Protein AF-A0A149VI89-F1 (afdb_monomer_lite)

Radius of gyration: 23.06 Å; chains: 1; bounding box: 47×43×55 Å

Sequence (76 aa):
MFWNNRSQAVRIPVEFQMPGDRVLIRRDGEKLVLEPVKTPSTLKELLMAWREEPQLSPEDDFPDIQDVAATPEDIL

pLDDT: mean 91.57, std 4.88, range [68.38, 97.56]

Secondary structure (DSSP, 8-state):
-EEETTEEE----GGGPPSSS-EEEEEETTEEEEEE-----SHHHHHHHHHHSPPPPTTTSPPP---PPPPPP---

Structure (mmCIF, N/CA/C/O backbone):
data_AF-A0A149VI89-F1
#
_entry.id   AF-A0A149VI89-F1
#
loop_
_atom_site.group_PDB
_atom_site.id
_atom_site.type_symbol
_atom_site.label_atom_id
_atom_site.label_alt_id
_atom_site.label_comp_id
_atom_site.label_asym_id
_atom_site.label_entity_id
_atom_site.label_seq_id
_atom_site.pdbx_PDB_ins_code
_atom_site.Cartn_x
_atom_site.Cartn_y
_atom_site.Cartn_z
_atom_site.occupancy
_atom_site.B_iso_or_equiv
_atom_site.auth_seq_id
_atom_site.auth_comp_id
_atom_site.auth_asym_id
_atom_site.auth_atom_id
_atom_site.pdbx_PDB_model_num
ATOM 1 N N . MET A 1 1 ? -15.388 -2.360 16.350 1.00 89.06 1 MET A N 1
ATOM 2 C CA . MET A 1 1 ? -14.017 -2.869 16.576 1.00 89.06 1 MET A CA 1
ATOM 3 C C . MET A 1 1 ? -14.106 -4.322 17.015 1.00 89.06 1 MET A C 1
ATOM 5 O O . MET A 1 1 ? -15.111 -4.681 17.618 1.00 89.06 1 MET A O 1
ATOM 9 N N . PHE A 1 2 ? -13.127 -5.152 16.673 1.00 96.25 2 PHE A N 1
ATOM 10 C CA . PHE A 1 2 ? -13.100 -6.578 17.006 1.00 96.25 2 PHE A CA 1
ATOM 11 C C . PHE A 1 2 ? -11.657 -7.055 17.210 1.00 96.25 2 PHE A C 1
ATOM 13 O O . PHE A 1 2 ? -10.716 -6.318 16.921 1.00 96.25 2 PHE A O 1
ATOM 20 N N . TRP A 1 3 ? -11.484 -8.269 17.721 1.00 97.12 3 TRP A N 1
ATOM 21 C CA . TRP A 1 3 ? -10.176 -8.916 17.811 1.00 97.12 3 TRP A CA 1
ATOM 22 C C . TRP A 1 3 ? -9.953 -9.811 16.593 1.00 97.12 3 TRP A C 1
ATOM 24 O O . TRP A 1 3 ? -10.821 -10.611 16.250 1.00 97.12 3 TRP A O 1
ATOM 34 N N . ASN A 1 4 ? -8.792 -9.681 15.956 1.00 94.31 4 ASN A N 1
ATOM 35 C CA . ASN A 1 4 ? -8.288 -10.607 14.951 1.00 94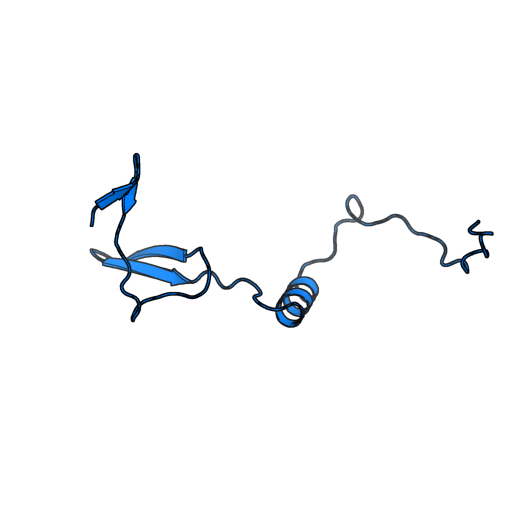.31 4 ASN A CA 1
ATOM 36 C C . ASN A 1 4 ? -7.036 -11.291 15.510 1.00 94.31 4 ASN A C 1
ATOM 38 O O . ASN A 1 4 ? -5.963 -10.689 15.582 1.00 94.31 4 ASN A O 1
ATOM 42 N N . ASN A 1 5 ? -7.188 -12.537 15.956 1.00 94.56 5 ASN A N 1
ATOM 43 C CA . ASN A 1 5 ? -6.162 -13.263 16.697 1.00 94.56 5 ASN A CA 1
ATOM 44 C C . ASN A 1 5 ? -5.672 -12.455 17.923 1.00 94.56 5 ASN A C 1
ATOM 46 O O . ASN A 1 5 ? -6.465 -12.152 18.812 1.00 94.56 5 ASN A O 1
ATOM 50 N N . ARG A 1 6 ? -4.390 -12.066 17.974 1.00 96.25 6 ARG A N 1
ATOM 51 C CA . ARG A 1 6 ? -3.803 -11.257 19.064 1.00 96.25 6 ARG A CA 1
ATOM 52 C C . ARG A 1 6 ? -3.801 -9.748 18.776 1.00 96.25 6 ARG A C 1
ATOM 54 O O . ARG A 1 6 ? -3.163 -8.996 19.508 1.00 96.25 6 ARG A O 1
ATOM 61 N N . SER A 1 7 ? -4.492 -9.301 17.728 1.00 96.12 7 SER A N 1
ATOM 62 C CA . SER A 1 7 ? -4.486 -7.910 17.262 1.00 96.12 7 SER A CA 1
ATOM 63 C C . SER A 1 7 ? -5.878 -7.284 17.321 1.00 96.12 7 SER A C 1
ATOM 65 O O . SER A 1 7 ? -6.883 -7.924 17.016 1.00 96.12 7 SER A O 1
ATOM 67 N N . GLN A 1 8 ? -5.944 -6.009 17.695 1.00 96.00 8 GLN A N 1
ATOM 68 C CA . GLN A 1 8 ? -7.172 -5.216 17.660 1.00 96.00 8 GLN A CA 1
ATOM 69 C C . GLN A 1 8 ? -7.422 -4.709 16.233 1.00 96.00 8 GLN A C 1
ATOM 71 O O . GLN A 1 8 ? -6.504 -4.218 15.581 1.00 96.00 8 GLN A O 1
ATOM 76 N N . ALA A 1 9 ? -8.660 -4.817 15.751 1.00 96.06 9 ALA A N 1
ATOM 77 C CA . ALA A 1 9 ? -9.030 -4.489 14.378 1.00 96.06 9 ALA A CA 1
ATOM 78 C C . ALA A 1 9 ? -10.277 -3.595 14.298 1.00 96.06 9 ALA A C 1
ATOM 80 O O . ALA A 1 9 ? -11.248 -3.734 15.054 1.00 96.06 9 ALA A O 1
ATOM 81 N N . VAL A 1 10 ? -10.274 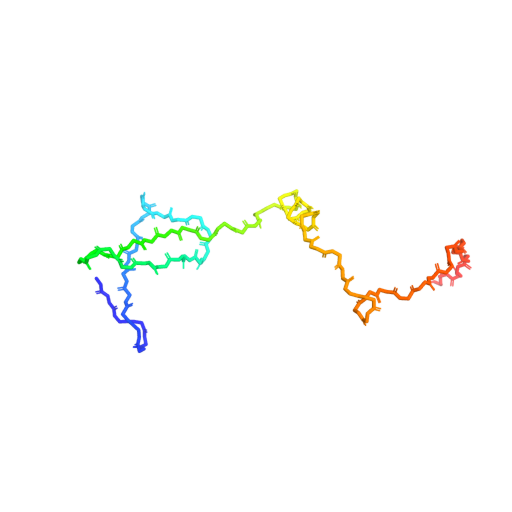-2.687 13.323 1.00 95.12 10 VAL A N 1
ATOM 82 C CA . VAL A 1 10 ? -11.405 -1.818 12.979 1.00 95.12 10 VAL A CA 1
ATOM 83 C C . VAL A 1 10 ? -11.957 -2.268 11.628 1.00 95.12 10 VAL A C 1
ATOM 85 O O . VAL A 1 10 ? -11.195 -2.547 10.710 1.00 95.12 10 VAL A O 1
ATOM 88 N N . ARG A 1 11 ? -13.286 -2.377 11.506 1.00 95.12 11 ARG A N 1
ATOM 89 C CA . ARG A 1 11 ? -13.925 -2.596 10.201 1.00 95.12 11 ARG A CA 1
ATOM 90 C C . ARG A 1 11 ? -13.957 -1.263 9.470 1.00 95.12 11 ARG A C 1
ATOM 92 O O . ARG A 1 11 ? -14.448 -0.297 10.046 1.00 95.12 11 ARG A O 1
ATOM 99 N N . ILE A 1 12 ? -13.454 -1.238 8.244 1.00 94.88 12 ILE A N 1
ATOM 100 C CA . ILE A 1 12 ? -13.498 -0.065 7.374 1.00 94.88 12 ILE A CA 1
ATOM 101 C C . ILE A 1 12 ? -14.739 -0.203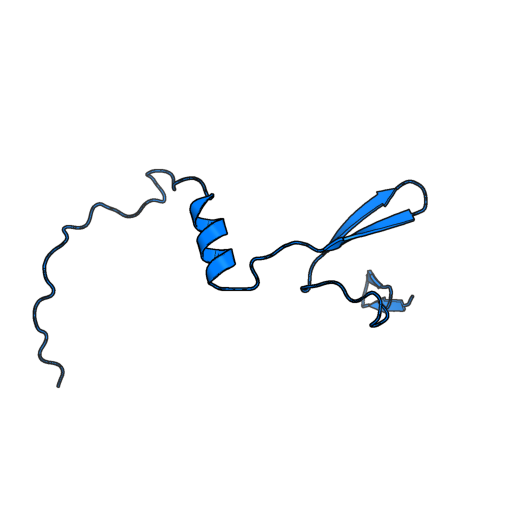 6.482 1.00 94.88 12 ILE A C 1
ATOM 103 O O . ILE A 1 12 ? -14.812 -1.173 5.724 1.00 94.88 12 ILE A O 1
ATOM 107 N N . PRO A 1 13 ? -15.742 0.683 6.614 1.00 96.81 13 PRO A N 1
ATOM 108 C CA . PRO A 1 13 ? -16.885 0.718 5.706 1.00 96.81 13 PRO A CA 1
ATOM 109 C C . PRO A 1 13 ? -16.450 0.965 4.254 1.00 96.81 13 PRO A C 1
ATOM 111 O O . PRO A 1 13 ? -15.381 1.526 4.013 1.00 96.81 13 PRO A O 1
ATOM 114 N N . VAL A 1 14 ? -17.278 0.559 3.289 1.00 96.50 14 VAL A N 1
ATOM 115 C CA . VAL A 1 14 ? -16.932 0.618 1.856 1.00 96.50 14 VAL A CA 1
ATOM 116 C C . VAL A 1 14 ? -16.682 2.050 1.379 1.00 96.50 14 VAL A C 1
ATOM 118 O O . VAL A 1 14 ? -15.793 2.288 0.568 1.00 96.50 14 VAL A O 1
ATOM 121 N N . GLU A 1 15 ? -17.394 3.024 1.944 1.00 97.25 15 GLU A N 1
ATOM 122 C CA . GLU A 1 15 ? -17.222 4.447 1.658 1.00 97.25 15 GLU A CA 1
ATOM 123 C C . GLU A 1 15 ? -15.863 5.009 2.118 1.00 97.25 15 GLU A C 1
ATOM 125 O O . GLU A 1 15 ? -15.447 6.064 1.647 1.00 97.25 15 GLU A O 1
ATOM 130 N N . PHE A 1 16 ? -15.155 4.296 3.001 1.00 95.12 16 PHE A N 1
ATOM 131 C CA . PHE A 1 16 ? -13.811 4.634 3.483 1.00 95.12 16 PHE A CA 1
ATOM 132 C C . PHE A 1 16 ? -12.745 3.648 2.987 1.00 95.12 16 PHE A C 1
ATOM 134 O O . PHE A 1 16 ? -11.638 3.608 3.531 1.00 95.12 16 PHE A O 1
ATOM 141 N N . GLN A 1 17 ? -13.064 2.821 1.987 1.00 93.00 17 GLN A N 1
ATOM 142 C CA . GLN A 1 17 ? -12.117 1.856 1.447 1.00 93.00 17 GLN A CA 1
ATOM 143 C C . GLN A 1 17 ? -10.900 2.575 0.848 1.00 93.00 17 GLN A C 1
ATOM 145 O O . GLN A 1 17 ? -11.018 3.440 -0.017 1.00 93.00 17 GLN A O 1
ATOM 150 N N . MET A 1 18 ? -9.714 2.200 1.321 1.00 92.00 18 MET A N 1
ATOM 151 C CA . MET A 1 18 ? -8.440 2.702 0.814 1.00 92.00 18 MET A CA 1
ATOM 152 C C . MET A 1 18 ? -7.935 1.818 -0.336 1.00 92.00 18 MET A C 1
ATOM 154 O O . MET A 1 18 ? -8.252 0.625 -0.366 1.00 92.00 18 MET A O 1
ATOM 158 N N . PRO A 1 19 ? -7.149 2.365 -1.280 1.00 89.62 19 PRO A N 1
ATOM 159 C CA . PRO A 1 19 ? -6.497 1.556 -2.301 1.00 89.62 19 PRO A CA 1
ATOM 160 C C . PRO A 1 19 ? -5.427 0.646 -1.679 1.00 89.62 19 PRO A C 1
ATOM 162 O O . PRO A 1 19 ? -4.695 1.061 -0.780 1.00 89.62 19 PRO A O 1
ATOM 165 N N . GLY A 1 20 ? -5.306 -0.573 -2.207 1.00 87.19 20 GLY A N 1
ATOM 166 C CA . GLY A 1 20 ? -4.296 -1.547 -1.787 1.00 87.19 20 GLY A CA 1
ATOM 167 C C . GLY A 1 20 ? -4.649 -2.324 -0.513 1.00 87.19 20 GLY A C 1
ATOM 168 O O . GLY A 1 20 ? -5.793 -2.344 -0.064 1.00 87.19 20 GLY A O 1
ATOM 169 N N . ASP A 1 21 ? -3.644 -3.002 0.045 1.00 90.44 21 ASP A N 1
ATOM 170 C CA . ASP A 1 21 ? -3.752 -3.888 1.215 1.00 90.44 21 ASP A CA 1
ATOM 171 C C . ASP A 1 21 ? -2.966 -3.388 2.441 1.00 90.44 21 ASP A C 1
ATOM 173 O O . ASP A 1 21 ? -2.993 -4.010 3.507 1.00 90.44 21 ASP A O 1
ATOM 177 N N . ARG A 1 22 ? -2.261 -2.258 2.300 1.00 91.69 22 ARG A N 1
ATOM 178 C CA . ARG A 1 22 ? -1.322 -1.720 3.287 1.00 91.69 22 ARG A CA 1
ATOM 179 C C . ARG A 1 22 ? -1.537 -0.232 3.532 1.00 91.69 22 ARG A C 1
ATOM 181 O O . ARG A 1 22 ? -1.828 0.543 2.623 1.00 91.69 22 ARG A O 1
ATOM 188 N N . VAL A 1 23 ? -1.334 0.167 4.784 1.00 95.06 23 VAL A N 1
ATOM 189 C CA . VAL A 1 23 ? -1.470 1.549 5.258 1.00 95.06 23 VAL A CA 1
ATOM 190 C C . VAL A 1 23 ? -0.338 1.895 6.219 1.00 95.06 23 VAL A C 1
ATOM 192 O O . VAL A 1 23 ? 0.141 1.036 6.962 1.00 95.06 23 VAL A O 1
ATOM 195 N N . LEU A 1 24 ? 0.061 3.161 6.233 1.00 95.50 24 LEU A N 1
ATOM 196 C CA . LEU A 1 24 ? 0.850 3.747 7.307 1.00 95.50 24 LEU A CA 1
ATOM 197 C C . LEU A 1 24 ? -0.101 4.189 8.415 1.00 95.50 24 LEU A C 1
ATOM 199 O O . LEU A 1 24 ? -1.133 4.805 8.153 1.00 95.50 24 LEU A O 1
ATOM 203 N N . ILE A 1 25 ? 0.247 3.863 9.658 1.00 96.12 25 ILE A N 1
ATOM 204 C CA . ILE A 1 25 ? -0.518 4.273 10.835 1.00 96.12 25 ILE A CA 1
ATOM 205 C C . ILE A 1 25 ? 0.345 5.225 11.648 1.00 96.12 25 ILE A C 1
ATOM 207 O O . ILE A 1 25 ? 1.440 4.864 12.081 1.00 96.12 25 ILE A O 1
ATOM 211 N N . ARG A 1 26 ? -0.177 6.423 11.909 1.00 97.12 26 ARG A N 1
ATOM 212 C CA . ARG A 1 26 ? 0.439 7.396 12.815 1.00 97.12 26 ARG A CA 1
ATOM 213 C C . ARG A 1 26 ? -0.555 7.834 13.880 1.00 97.12 26 ARG A C 1
ATOM 215 O O . ARG A 1 26 ? -1.753 7.936 13.635 1.00 97.12 26 ARG A O 1
ATOM 222 N N . ARG A 1 27 ? -0.046 8.111 15.078 1.00 97.56 27 ARG A N 1
ATOM 223 C CA . ARG A 1 27 ? -0.826 8.703 16.166 1.00 97.56 27 ARG A CA 1
ATOM 224 C C . ARG A 1 27 ? -0.735 10.226 16.108 1.00 97.56 27 ARG A C 1
ATOM 226 O O . ARG A 1 27 ? 0.363 10.771 16.006 1.00 97.56 27 ARG A O 1
ATOM 233 N N . ASP A 1 28 ? -1.881 10.887 16.189 1.00 97.38 28 ASP A N 1
ATOM 234 C CA . ASP A 1 28 ? -2.017 12.341 16.282 1.00 97.38 28 ASP A CA 1
ATOM 235 C C . ASP A 1 28 ? -2.875 12.682 17.508 1.00 97.38 28 ASP A C 1
ATOM 237 O O . ASP A 1 28 ? -4.107 12.652 17.465 1.00 97.38 28 ASP A O 1
ATOM 241 N N . GLY A 1 29 ? -2.211 12.877 18.652 1.00 96.75 29 GLY A N 1
ATOM 242 C CA . GLY A 1 29 ? -2.867 12.955 19.958 1.00 96.75 29 GLY A CA 1
ATOM 243 C C . GLY A 1 29 ? -3.676 11.689 20.262 1.00 96.75 29 GLY A C 1
ATOM 244 O O . GLY A 1 29 ? -3.134 10.585 20.362 1.00 96.75 29 GLY A O 1
ATOM 245 N N . GLU A 1 30 ? -4.992 11.850 20.384 1.00 96.56 30 GLU A N 1
ATOM 246 C CA . GLU A 1 30 ? -5.936 10.753 20.633 1.00 96.56 30 GLU A CA 1
ATOM 247 C C . GLU A 1 30 ? -6.417 10.054 19.350 1.00 96.56 30 GLU A C 1
ATOM 249 O O . GLU A 1 30 ? -7.114 9.041 19.417 1.00 96.56 30 GLU A O 1
ATOM 254 N N . LYS A 1 31 ? -6.040 10.561 18.171 1.00 96.44 31 LYS A N 1
ATOM 255 C CA . LYS A 1 31 ? -6.468 10.027 16.875 1.00 96.44 31 LYS A CA 1
ATOM 256 C C . LYS A 1 31 ? -5.434 9.053 16.315 1.00 96.44 31 LYS A C 1
ATOM 258 O O . LYS A 1 31 ? -4.226 9.236 16.476 1.00 96.44 31 LYS A O 1
ATOM 263 N N . LEU A 1 32 ? -5.916 8.036 15.605 1.00 96.06 32 LEU A N 1
ATOM 264 C CA . LEU A 1 32 ? -5.104 7.252 14.677 1.00 96.06 32 LEU A CA 1
ATOM 265 C C . LEU A 1 32 ? -5.395 7.747 13.262 1.00 96.06 32 LEU A C 1
ATOM 267 O O . LEU A 1 32 ? -6.550 7.765 12.840 1.00 96.06 32 LEU A O 1
ATOM 271 N N . VAL A 1 33 ? -4.349 8.158 12.556 1.00 96.31 33 VAL A N 1
ATOM 272 C CA . VAL A 1 33 ? -4.396 8.584 11.157 1.00 96.31 33 VAL A CA 1
ATOM 273 C C . VAL A 1 33 ? -3.869 7.433 10.311 1.00 96.31 33 VAL A C 1
ATOM 275 O O . VAL A 1 33 ? -2.786 6.911 10.583 1.00 96.31 33 VAL A O 1
ATOM 278 N N . LEU A 1 34 ? -4.665 7.022 9.327 1.00 96.06 34 LEU A N 1
ATOM 279 C CA . LEU A 1 34 ? -4.329 5.964 8.385 1.00 96.06 34 LEU A CA 1
ATOM 280 C C . LEU A 1 34 ? -4.101 6.605 7.017 1.00 96.06 34 LEU A C 1
ATOM 282 O O . LEU A 1 34 ? -4.972 7.320 6.523 1.00 96.06 34 LEU A O 1
ATOM 286 N N . GLU A 1 35 ? -2.947 6.342 6.417 1.00 95.06 35 GLU A N 1
ATOM 287 C CA . GLU A 1 35 ? -2.589 6.823 5.081 1.00 95.06 35 GLU A CA 1
ATOM 288 C C . GLU A 1 35 ? -2.311 5.614 4.174 1.00 95.06 35 GLU A C 1
ATOM 290 O O . GLU A 1 35 ? -1.569 4.717 4.583 1.00 95.06 35 GLU A O 1
ATOM 295 N N . PRO A 1 36 ? -2.889 5.530 2.960 1.00 93.62 36 PRO A N 1
ATOM 296 C CA . PRO A 1 36 ? -2.642 4.401 2.070 1.00 93.62 36 PRO A CA 1
ATOM 297 C C . PRO A 1 36 ? -1.178 4.360 1.633 1.00 93.62 36 PRO A C 1
ATOM 299 O O . PRO A 1 36 ? -0.603 5.382 1.245 1.00 93.62 36 PRO A O 1
ATOM 302 N N . VAL A 1 37 ? -0.581 3.167 1.639 1.00 90.38 37 VAL A N 1
ATOM 303 C CA . VAL A 1 37 ? 0.737 2.976 1.028 1.00 90.38 37 VAL A CA 1
ATOM 304 C C . VAL A 1 37 ? 0.549 2.975 -0.482 1.00 90.38 37 VAL A C 1
ATOM 306 O O . VAL A 1 37 ? -0.084 2.081 -1.043 1.00 90.38 37 VAL A O 1
ATOM 309 N N . LYS A 1 38 ? 1.114 3.980 -1.154 1.00 81.94 38 LYS A N 1
ATOM 310 C CA . LYS A 1 38 ? 1.141 4.013 -2.615 1.00 81.94 38 LYS A CA 1
ATOM 311 C C . LYS A 1 38 ? 2.105 2.941 -3.099 1.00 81.94 38 LYS A C 1
ATOM 313 O O . LYS A 1 38 ? 3.309 3.044 -2.891 1.00 81.94 38 LYS A O 1
ATOM 318 N N . THR A 1 39 ? 1.558 1.914 -3.728 1.00 81.25 39 THR A N 1
ATOM 319 C CA . THR A 1 39 ? 2.331 0.937 -4.489 1.00 81.25 39 THR A CA 1
ATOM 320 C C . THR A 1 39 ? 1.973 1.094 -5.960 1.00 81.25 39 THR A C 1
ATOM 322 O O . THR A 1 39 ? 0.828 1.453 -6.258 1.00 81.25 39 THR A O 1
ATOM 325 N N . PRO A 1 40 ? 2.923 0.872 -6.881 1.00 85.25 40 PRO A N 1
ATOM 326 C CA . PRO A 1 40 ? 2.604 0.838 -8.295 1.00 85.25 40 PRO A CA 1
ATOM 327 C C . PRO A 1 40 ? 1.506 -0.192 -8.566 1.00 85.25 40 PRO A C 1
ATOM 329 O O . PRO A 1 40 ? 1.669 -1.378 -8.290 1.00 85.25 40 PRO A O 1
ATOM 332 N N . SER A 1 41 ? 0.376 0.274 -9.083 1.00 83.25 41 SER A N 1
ATOM 333 C CA . SER A 1 41 ? -0.810 -0.539 -9.372 1.00 83.25 41 SER A CA 1
ATOM 334 C C . SER A 1 41 ? -0.884 -0.966 -10.839 1.00 83.25 41 SER A C 1
ATOM 336 O O . SER A 1 41 ? -1.697 -1.808 -11.219 1.00 83.25 41 SER A O 1
ATOM 338 N N . THR A 1 42 ? -0.011 -0.400 -11.674 1.00 88.81 42 THR A N 1
ATOM 339 C CA . THR A 1 42 ? 0.105 -0.706 -13.100 1.00 88.81 42 THR A CA 1
ATOM 340 C C . THR A 1 42 ? 1.556 -0.973 -13.483 1.00 88.81 42 THR A C 1
ATOM 342 O O . THR A 1 42 ? 2.480 -0.455 -12.855 1.00 88.81 42 THR A O 1
ATOM 345 N N . LEU A 1 43 ? 1.770 -1.715 -14.578 1.00 92.25 43 LEU A N 1
ATOM 346 C CA . LEU A 1 43 ? 3.112 -1.924 -15.136 1.00 92.25 43 LEU A CA 1
ATOM 347 C C . LEU A 1 43 ? 3.810 -0.589 -15.445 1.00 92.25 43 LEU A C 1
ATOM 349 O O . LEU A 1 43 ? 5.003 -0.446 -15.219 1.00 92.25 43 LEU A O 1
ATOM 353 N N . LYS A 1 44 ? 3.061 0.416 -15.915 1.00 93.88 44 LYS A N 1
ATOM 354 C CA . LYS A 1 44 ? 3.599 1.750 -16.201 1.00 93.88 44 LYS A CA 1
ATOM 355 C C . LYS A 1 44 ? 4.118 2.443 -14.939 1.00 93.88 44 LYS A C 1
ATOM 357 O O . LYS A 1 44 ? 5.217 2.983 -14.964 1.00 93.88 44 LYS A O 1
ATOM 362 N N . GLU A 1 45 ? 3.332 2.442 -13.865 1.00 91.62 45 GLU A N 1
ATOM 363 C CA . GLU A 1 45 ? 3.748 3.015 -12.578 1.00 91.62 45 GLU A CA 1
ATOM 364 C C . GLU A 1 45 ? 4.965 2.275 -12.016 1.00 91.62 45 GLU A C 1
ATOM 366 O O . GLU A 1 45 ? 5.861 2.909 -11.469 1.00 91.62 45 GLU A O 1
ATOM 371 N N . LEU A 1 46 ? 5.023 0.951 -12.198 1.00 92.56 46 LEU A N 1
ATOM 372 C CA . LEU A 1 46 ? 6.136 0.134 -11.722 1.00 92.56 46 LEU A CA 1
ATOM 373 C C . LEU A 1 46 ? 7.428 0.488 -12.461 1.00 92.56 46 LEU A C 1
ATOM 375 O O . LEU A 1 46 ? 8.446 0.750 -11.832 1.00 92.56 46 LEU A O 1
ATOM 379 N N . LEU A 1 47 ? 7.362 0.582 -13.791 1.00 94.25 47 LEU A N 1
ATOM 380 C CA . LEU A 1 47 ? 8.497 0.997 -14.614 1.00 94.25 47 LEU A CA 1
ATOM 381 C C . LEU A 1 47 ? 8.955 2.425 -14.291 1.00 94.25 47 LEU A C 1
ATOM 383 O O . LEU A 1 47 ? 10.146 2.706 -14.356 1.00 94.25 47 LEU A O 1
ATOM 387 N N . MET A 1 48 ? 8.036 3.336 -13.955 1.00 93.25 48 MET A N 1
ATOM 388 C CA . MET A 1 48 ? 8.406 4.683 -13.507 1.00 93.25 48 MET A CA 1
ATOM 389 C C . MET A 1 48 ? 9.142 4.649 -12.167 1.00 93.25 48 MET A C 1
ATOM 391 O O . MET A 1 48 ? 10.164 5.312 -12.049 1.00 93.25 48 MET A O 1
ATOM 395 N N . ALA A 1 49 ? 8.675 3.846 -11.207 1.00 90.75 49 ALA A N 1
ATOM 396 C CA . ALA A 1 49 ? 9.333 3.695 -9.912 1.00 90.75 49 ALA A CA 1
ATOM 397 C C . ALA A 1 49 ? 10.751 3.112 -10.051 1.00 90.75 49 ALA A C 1
ATOM 399 O O . ALA A 1 49 ? 11.697 3.691 -9.529 1.00 90.75 49 ALA A O 1
ATOM 400 N N . TRP A 1 50 ? 10.929 2.043 -10.834 1.00 92.06 50 TRP A N 1
ATOM 401 C CA . TRP A 1 50 ? 12.252 1.449 -11.077 1.00 92.06 50 TRP A CA 1
ATOM 402 C C . TRP A 1 50 ? 13.234 2.394 -11.771 1.00 92.06 50 TRP A C 1
ATOM 404 O O . TRP A 1 50 ? 14.437 2.274 -11.584 1.00 92.06 50 TRP A O 1
ATOM 414 N N . ARG A 1 51 ? 12.747 3.359 -12.557 1.00 91.12 51 ARG A N 1
ATOM 415 C CA . ARG A 1 51 ? 13.613 4.386 -13.155 1.00 91.12 51 ARG A CA 1
ATOM 416 C C . ARG A 1 51 ? 14.150 5.400 -12.145 1.00 91.12 51 ARG A C 1
ATOM 418 O O . ARG A 1 51 ? 15.112 6.088 -12.475 1.00 91.12 51 ARG A O 1
ATOM 425 N N . GLU A 1 52 ? 13.512 5.540 -10.986 1.00 91.50 52 GLU A N 1
ATOM 426 C CA . GLU A 1 52 ? 13.962 6.416 -9.898 1.00 91.50 52 GLU A CA 1
ATOM 427 C C . GLU A 1 52 ? 14.857 5.683 -8.889 1.00 91.50 52 GLU A C 1
ATOM 429 O O . GLU A 1 52 ? 15.513 6.333 -8.074 1.00 91.50 52 GLU A O 1
ATOM 434 N N . GLU A 1 53 ? 14.900 4.347 -8.935 1.00 89.81 53 GLU A N 1
ATOM 435 C CA . GLU A 1 53 ? 15.769 3.561 -8.066 1.00 89.81 53 GLU A CA 1
ATOM 436 C C . GLU A 1 53 ? 17.253 3.820 -8.385 1.00 89.81 53 GLU A C 1
ATOM 438 O O . GLU A 1 53 ? 17.631 3.991 -9.551 1.00 89.81 53 GLU A O 1
ATOM 443 N N . PRO A 1 54 ? 18.114 3.886 -7.352 1.00 89.75 54 PRO A N 1
ATOM 444 C CA . PRO A 1 54 ? 19.545 4.032 -7.557 1.00 89.75 54 PRO A CA 1
ATOM 445 C C . PRO A 1 54 ? 20.091 2.824 -8.319 1.00 89.75 54 PRO A C 1
ATOM 447 O O . PRO A 1 54 ? 19.609 1.703 -8.160 1.00 89.75 54 PRO A O 1
ATOM 450 N N . GLN A 1 55 ? 21.128 3.053 -9.125 1.00 88.31 55 GLN A N 1
ATOM 451 C CA . GLN A 1 55 ? 21.837 1.950 -9.765 1.00 88.31 55 GLN A CA 1
ATOM 452 C C . GLN A 1 55 ? 22.420 1.012 -8.708 1.00 88.31 55 GLN A C 1
ATOM 454 O O . GLN A 1 55 ? 22.849 1.459 -7.638 1.00 88.31 55 GLN A O 1
ATOM 459 N N . LEU A 1 56 ? 22.422 -0.282 -9.030 1.00 89.44 56 LEU A N 1
ATOM 460 C CA . LEU A 1 56 ? 23.038 -1.303 -8.195 1.00 89.44 56 LEU A CA 1
ATOM 461 C C . LEU A 1 56 ? 24.524 -0.987 -7.995 1.00 89.44 56 LEU A C 1
ATOM 463 O O . LEU A 1 56 ? 25.182 -0.384 -8.847 1.00 89.44 56 LEU A O 1
ATOM 467 N N . SER A 1 57 ? 25.050 -1.374 -6.838 1.00 91.44 57 SER A N 1
ATOM 468 C CA . SER A 1 57 ? 26.489 -1.368 -6.605 1.00 91.44 57 SER A CA 1
ATOM 469 C C . SER A 1 57 ? 27.165 -2.372 -7.551 1.00 91.44 57 SER A C 1
ATOM 471 O O . SER A 1 57 ? 26.547 -3.361 -7.937 1.00 91.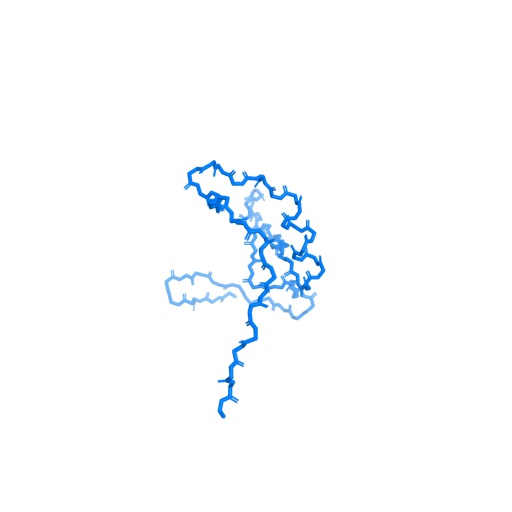44 57 SER A O 1
ATOM 473 N N . PRO A 1 58 ? 28.455 -2.194 -7.885 1.00 88.81 58 PRO A N 1
ATOM 474 C CA . PRO A 1 58 ? 29.163 -3.121 -8.774 1.00 88.81 58 PRO A CA 1
ATOM 475 C C . PRO A 1 58 ? 29.225 -4.577 -8.283 1.00 88.81 58 PRO A C 1
ATOM 477 O O . PRO A 1 58 ? 29.520 -5.470 -9.065 1.00 88.81 58 PRO A O 1
ATOM 480 N N . GLU A 1 59 ? 29.014 -4.817 -6.985 1.00 91.62 59 GLU A N 1
ATOM 481 C CA . GLU A 1 59 ? 28.947 -6.163 -6.397 1.00 91.62 59 GLU A CA 1
ATOM 482 C C . GLU A 1 59 ? 27.606 -6.868 -6.653 1.00 91.62 59 GLU A C 1
ATOM 484 O O . GLU A 1 59 ? 27.571 -8.097 -6.686 1.00 91.62 59 GLU A O 1
ATOM 489 N N . ASP A 1 60 ? 26.537 -6.092 -6.856 1.00 92.06 60 ASP A N 1
ATOM 490 C CA . ASP A 1 60 ? 25.176 -6.569 -7.115 1.00 92.06 60 ASP A CA 1
ATOM 491 C C . ASP A 1 60 ? 24.775 -6.430 -8.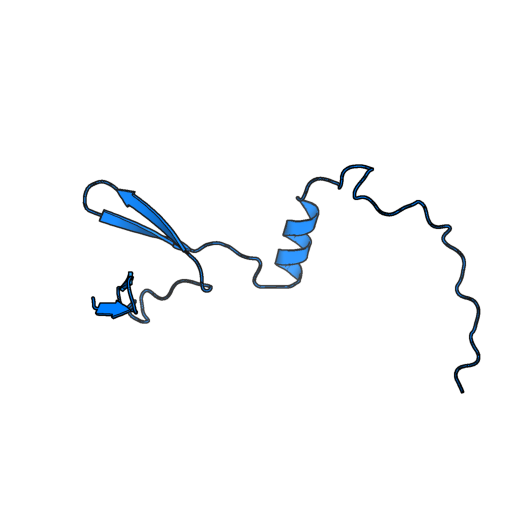596 1.00 92.06 60 ASP A C 1
ATOM 493 O O . ASP A 1 60 ? 23.755 -6.983 -9.015 1.00 92.06 60 ASP A O 1
ATOM 497 N N . ASP A 1 61 ? 25.547 -5.680 -9.389 1.00 90.88 61 ASP A N 1
ATOM 498 C CA . ASP A 1 61 ? 25.296 -5.480 -10.815 1.00 90.88 61 ASP A CA 1
ATOM 499 C C . ASP A 1 61 ? 25.656 -6.726 -11.640 1.00 90.88 61 ASP A C 1
ATOM 501 O O . ASP A 1 61 ? 26.463 -7.577 -11.248 1.00 90.88 61 ASP A O 1
ATOM 505 N N . PHE A 1 62 ? 25.040 -6.847 -12.813 1.00 88.44 62 PHE A N 1
ATOM 506 C CA . PHE A 1 62 ? 25.343 -7.944 -13.722 1.00 88.44 62 PHE A CA 1
ATOM 507 C C . PHE A 1 62 ? 26.765 -7.807 -14.287 1.00 88.44 62 PHE A C 1
ATOM 509 O O . PHE A 1 62 ? 27.232 -6.696 -14.538 1.00 88.44 62 PHE A O 1
ATOM 516 N N . PRO A 1 63 ? 27.467 -8.928 -14.535 1.00 89.00 63 PRO A N 1
ATOM 517 C CA . PRO A 1 63 ? 28.752 -8.879 -15.217 1.00 89.00 63 PRO A CA 1
ATOM 518 C C . PRO A 1 63 ? 28.586 -8.339 -16.642 1.00 89.00 63 PRO A C 1
ATOM 520 O O . PRO A 1 63 ? 27.533 -8.508 -17.258 1.00 89.00 63 PRO A O 1
ATOM 523 N N . ASP A 1 64 ? 29.657 -7.774 -17.200 1.00 89.06 64 ASP A N 1
ATOM 524 C CA . ASP A 1 64 ? 29.688 -7.410 -18.615 1.00 89.06 64 ASP A CA 1
ATOM 525 C C . ASP A 1 64 ? 29.479 -8.660 -19.487 1.00 89.06 64 ASP A C 1
ATOM 527 O O . ASP A 1 64 ? 30.272 -9.608 -19.460 1.00 89.06 64 ASP A O 1
ATOM 531 N N . ILE A 1 65 ? 28.412 -8.656 -20.287 1.00 87.62 65 ILE A N 1
ATOM 532 C CA . ILE A 1 65 ? 28.105 -9.711 -21.256 1.00 87.62 65 ILE A CA 1
ATOM 533 C C . ILE A 1 65 ? 28.297 -9.137 -22.657 1.00 87.62 65 ILE A C 1
ATOM 535 O O . ILE A 1 65 ? 27.839 -8.040 -22.970 1.00 87.62 65 ILE A O 1
ATOM 539 N N . GLN A 1 66 ? 28.977 -9.893 -23.519 1.00 89.38 66 GLN A N 1
ATOM 540 C CA . GLN A 1 66 ? 29.100 -9.525 -24.925 1.00 89.38 66 GLN A CA 1
ATOM 541 C C . GLN A 1 66 ? 27.741 -9.687 -25.612 1.00 89.38 66 GLN A C 1
ATOM 543 O O . GLN A 1 66 ? 27.173 -10.779 -25.606 1.00 89.38 66 GLN A O 1
ATOM 548 N N . ASP A 1 67 ? 27.243 -8.611 -26.221 1.00 88.81 67 ASP A N 1
ATOM 549 C CA . ASP A 1 67 ? 26.023 -8.632 -27.030 1.00 88.81 67 ASP A CA 1
ATOM 550 C C . ASP A 1 67 ? 26.310 -9.309 -28.379 1.00 88.81 67 ASP A C 1
ATOM 552 O O . ASP A 1 67 ? 26.685 -8.679 -29.372 1.00 88.81 67 ASP A O 1
ATOM 556 N N . VAL A 1 68 ? 26.247 -10.640 -28.371 1.00 90.75 68 VAL A N 1
ATOM 557 C CA . VAL A 1 68 ? 26.440 -11.487 -29.547 1.00 90.75 68 VAL A CA 1
ATOM 558 C C . VAL A 1 68 ? 25.086 -11.913 -30.098 1.00 90.75 68 VAL A C 1
ATOM 560 O O . VAL A 1 68 ? 24.171 -12.259 -29.351 1.00 90.75 68 VAL A O 1
ATOM 563 N N . ALA A 1 69 ? 24.957 -11.924 -31.425 1.00 89.56 69 ALA A N 1
ATOM 564 C CA . ALA A 1 69 ? 23.752 -12.428 -32.066 1.00 89.56 69 ALA A CA 1
ATOM 565 C C . ALA A 1 69 ? 23.489 -13.879 -31.636 1.00 89.56 69 ALA A C 1
ATOM 567 O O . ALA A 1 69 ? 24.399 -14.712 -31.657 1.00 89.56 69 ALA A O 1
ATOM 568 N N . ALA A 1 70 ? 22.238 -14.174 -31.277 1.00 87.94 70 ALA A N 1
ATOM 569 C CA . ALA A 1 70 ? 21.824 -15.531 -30.959 1.00 87.94 70 ALA A CA 1
ATOM 570 C C . ALA A 1 70 ? 22.129 -16.463 -32.140 1.00 87.94 70 ALA A C 1
ATOM 572 O O . ALA A 1 70 ? 21.817 -16.160 -33.296 1.00 87.94 70 ALA A O 1
ATOM 573 N N . THR A 1 71 ? 22.738 -17.606 -31.847 1.00 87.88 71 THR A N 1
ATOM 574 C CA . THR A 1 71 ? 22.919 -18.667 -32.834 1.00 87.88 71 THR A CA 1
ATOM 575 C C . THR A 1 71 ? 21.589 -19.390 -33.036 1.00 87.88 71 THR A C 1
ATOM 577 O O . THR A 1 71 ? 20.938 -19.703 -32.039 1.00 87.88 71 THR A O 1
ATOM 580 N N . PRO A 1 72 ? 21.173 -19.682 -34.281 1.00 88.81 72 PRO A N 1
ATOM 581 C CA . PRO A 1 72 ? 20.012 -20.529 -34.522 1.00 88.81 72 PRO A CA 1
ATOM 582 C C . PRO A 1 72 ? 20.203 -21.882 -33.831 1.00 88.81 72 PRO A C 1
ATOM 584 O O . PRO A 1 72 ? 21.192 -22.568 -34.086 1.00 88.81 72 PRO A O 1
ATOM 587 N N . GLU A 1 73 ? 19.271 -22.250 -32.958 1.00 84.88 73 GLU A N 1
ATOM 588 C CA . GLU A 1 73 ? 19.191 -23.597 -32.401 1.00 84.88 73 GLU A CA 1
ATOM 589 C C . GLU A 1 73 ? 18.168 -24.398 -33.212 1.00 84.88 73 GLU A C 1
ATOM 591 O O . GLU A 1 73 ? 17.077 -23.900 -33.504 1.00 84.88 73 GLU A O 1
ATOM 596 N N . ASP A 1 74 ? 18.511 -25.632 -33.585 1.00 86.31 74 ASP A N 1
ATOM 597 C CA . ASP A 1 74 ? 17.540 -26.574 -34.143 1.00 86.31 74 ASP A CA 1
ATOM 598 C C . ASP A 1 74 ? 16.609 -27.032 -33.012 1.00 86.31 74 ASP A C 1
ATOM 600 O O . ASP A 1 74 ? 16.931 -27.934 -32.234 1.00 86.31 74 ASP A O 1
ATOM 604 N N . ILE A 1 75 ? 15.457 -26.373 -32.895 1.00 80.56 75 ILE A N 1
ATOM 605 C CA . ILE A 1 75 ? 14.388 -26.782 -31.983 1.00 80.56 75 ILE A CA 1
ATOM 606 C C . ILE A 1 75 ? 13.601 -27.899 -32.685 1.00 80.56 75 ILE A C 1
ATOM 608 O O . ILE A 1 75 ? 12.914 -27.634 -33.673 1.00 80.56 75 ILE A O 1
ATOM 612 N N . LEU A 1 76 ? 13.767 -29.140 -32.209 1.00 68.38 76 LEU A N 1
ATOM 613 C CA . LEU A 1 76 ? 13.060 -30.337 -32.699 1.00 68.38 76 LEU A CA 1
ATOM 614 C C . LEU A 1 76 ? 11.542 -30.268 -32.478 1.00 68.38 76 LEU A C 1
ATOM 616 O O . LEU A 1 76 ? 11.119 -29.775 -31.407 1.00 68.38 76 LEU A O 1
#

Organism: NCBI:txid178901

InterPro domains:
  IPR007159 SpoVT-AbrB domain [PF04014] (2-40)
  IPR007159 SpoVT-AbrB domain [SM00966] (2-42)
  IPR037914 SpoVT-AbrB domain superfamily 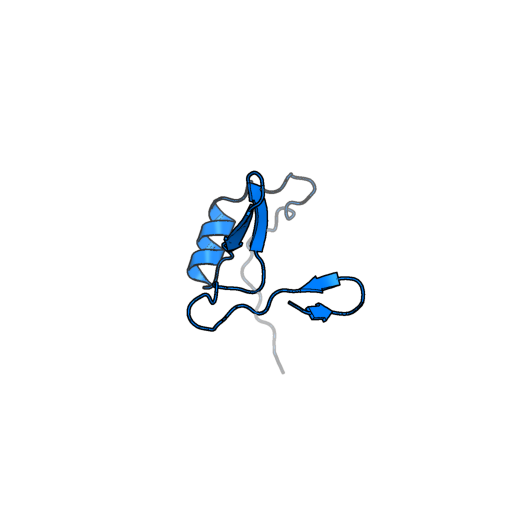[SSF89447] (2-59)

Foldseek 3Di:
DDDDDPDDDDDQDPVRDDPDDDWDWDDDPPDIDTHDDDDPPDPVSVVVVVVPDDDDDPVPDDDDDDPDDDDDDPDD